Protein AF-A0A229RM14-F1 (afdb_monomer_lite)

Organism: NCBI:txid1125972

pLDDT: mean 82.59, std 17.85, range [34.34, 98.44]

Sequence (146 aa):
MDEHDSGDRAHLDALPPYNLPVTVDSNIPRTWNHADPAAWSIARGILRELCRELHASPISVLYQELTGQRNRDFIGLRITARARPPYGNDTIVIYRSESPHTGTSGGRWSLAVNGLIPISRMDLTRPPPRTIARLAREALKVGLDT

Radius of gyration: 15.55 Å; chains: 1; bounding box: 42×37×42 Å

Secondary structure (DSSP, 8-state):
---SSHHHHHHHHTSPP-PPPTTSEESS-SS--TTS-HHHHHHHHHHHHHHHHTT-EEEEEEEEEEE-TTT--EEEEEEEEEEE-SSSSPEEEEEEEEPPPTT-S--EEEEEETTEEEEEE--S-PPPHHHHHHHHHHHHHHTT--

Foldseek 3Di:
DDDPPPPQQVVLLPQPFAFAPPQEAEPDHRGDDSPDDSVVSQQRLLQVLLCVLQVWAWHYKYKDFDADPPPRHGFWIKIWTWTGHPDDDIKIKIKTWTADDVPRDFIKIWIDIPNRTPDIDRHNDDDGSNVNSVVNVVVVVVVVVD

Structure (mmCIF, N/CA/C/O backbone):
data_AF-A0A229RM14-F1
#
_entry.id   AF-A0A229RM14-F1
#
loop_
_atom_site.group_PDB
_atom_site.id
_atom_site.type_symbol
_atom_site.label_atom_id
_atom_site.label_alt_id
_atom_site.label_comp_id
_atom_site.label_asym_id
_atom_site.label_entity_id
_atom_site.label_seq_id
_atom_site.pdbx_PDB_ins_code
_atom_site.Cartn_x
_atom_site.Cartn_y
_atom_site.Cartn_z
_atom_site.occupancy
_atom_site.B_iso_or_equiv
_atom_site.auth_seq_id
_atom_site.auth_comp_id
_atom_site.auth_asym_id
_atom_site.auth_atom_id
_atom_site.pdbx_PDB_model_num
ATOM 1 N N . MET A 1 1 ? 28.669 -4.272 -19.023 1.00 34.34 1 MET A N 1
ATOM 2 C CA . MET A 1 1 ? 28.842 -5.321 -17.991 1.00 34.34 1 MET A CA 1
ATOM 3 C C . MET A 1 1 ? 28.213 -4.724 -16.759 1.00 34.34 1 MET A C 1
ATOM 5 O O . MET A 1 1 ? 28.835 -3.934 -16.063 1.00 34.34 1 MET A O 1
ATOM 9 N N . ASP A 1 2 ? 26.907 -4.935 -16.675 1.00 37.72 2 ASP A N 1
ATOM 10 C CA . ASP A 1 2 ? 25.963 -4.113 -15.932 1.00 37.72 2 ASP A CA 1
ATOM 11 C C . ASP A 1 2 ? 25.532 -4.892 -14.694 1.00 37.72 2 ASP A C 1
ATOM 13 O O . ASP A 1 2 ? 24.693 -5.784 -14.766 1.00 37.72 2 ASP A O 1
ATOM 17 N N . GLU A 1 3 ? 26.166 -4.589 -13.565 1.00 38.00 3 GLU A N 1
ATOM 18 C CA . GLU A 1 3 ? 25.993 -5.300 -12.290 1.00 38.00 3 GLU A CA 1
ATOM 19 C C . GLU A 1 3 ? 25.270 -4.454 -11.226 1.00 38.00 3 GLU A C 1
ATOM 21 O O . GLU A 1 3 ? 25.470 -4.635 -10.030 1.00 38.00 3 GLU A O 1
ATOM 26 N N . HIS A 1 4 ? 24.400 -3.524 -11.639 1.00 37.69 4 HIS A N 1
ATOM 27 C CA . HIS A 1 4 ? 23.712 -2.618 -10.705 1.00 37.69 4 HIS A CA 1
ATOM 28 C C . HIS A 1 4 ? 22.180 -2.781 -10.604 1.00 37.69 4 HIS A C 1
ATOM 30 O O . HIS A 1 4 ? 21.574 -2.098 -9.784 1.00 37.69 4 HIS A O 1
ATOM 36 N N . ASP A 1 5 ? 21.550 -3.702 -11.350 1.00 42.78 5 ASP A N 1
ATOM 37 C CA . ASP A 1 5 ? 20.076 -3.898 -11.357 1.00 42.78 5 ASP A CA 1
ATOM 38 C C . ASP A 1 5 ? 19.587 -5.101 -10.508 1.00 42.78 5 ASP A C 1
ATOM 40 O O . ASP A 1 5 ? 18.397 -5.269 -10.242 1.00 42.78 5 ASP A O 1
ATOM 44 N N . SER A 1 6 ? 20.499 -5.957 -10.036 1.00 37.72 6 SER A N 1
ATOM 45 C CA . SER A 1 6 ? 20.138 -7.233 -9.389 1.00 37.72 6 SER A CA 1
ATOM 46 C C . SER A 1 6 ? 19.750 -7.099 -7.910 1.00 37.72 6 SER A C 1
ATOM 48 O O . SER A 1 6 ? 18.938 -7.878 -7.410 1.00 37.72 6 SER A O 1
ATOM 50 N N . GLY A 1 7 ? 20.304 -6.112 -7.199 1.00 37.41 7 GLY A N 1
ATOM 51 C CA . GLY A 1 7 ? 20.075 -5.930 -5.757 1.00 37.41 7 GLY A CA 1
ATOM 52 C C . GLY A 1 7 ? 18.678 -5.402 -5.424 1.00 37.41 7 GLY A C 1
ATOM 53 O O . GLY A 1 7 ? 18.060 -5.842 -4.453 1.00 37.41 7 GLY A O 1
ATOM 54 N N . ASP A 1 8 ? 18.153 -4.515 -6.272 1.00 43.31 8 ASP A N 1
ATOM 55 C CA . ASP A 1 8 ? 16.834 -3.910 -6.087 1.00 43.31 8 ASP A CA 1
ATOM 56 C C . ASP A 1 8 ? 15.717 -4.916 -6.382 1.00 43.31 8 ASP A C 1
ATOM 58 O O . ASP A 1 8 ? 14.710 -4.916 -5.689 1.00 43.31 8 ASP A O 1
ATOM 62 N N . ARG A 1 9 ? 15.906 -5.835 -7.340 1.00 37.12 9 ARG A N 1
ATOM 63 C CA . ARG A 1 9 ? 14.951 -6.923 -7.633 1.00 37.12 9 ARG A CA 1
ATOM 64 C C . ARG A 1 9 ? 14.966 -8.002 -6.548 1.00 37.12 9 ARG A C 1
ATOM 66 O O . ARG A 1 9 ? 13.900 -8.394 -6.083 1.00 37.12 9 ARG A O 1
ATOM 73 N N . ALA A 1 10 ? 16.149 -8.389 -6.065 1.00 43.25 10 ALA A N 1
ATOM 74 C CA . ALA A 1 10 ? 16.296 -9.393 -5.009 1.00 43.25 10 ALA A CA 1
ATOM 75 C C . ALA A 1 10 ? 15.649 -8.973 -3.673 1.00 43.25 10 ALA A C 1
ATOM 77 O O . ALA A 1 10 ? 15.123 -9.817 -2.947 1.00 43.25 10 ALA A O 1
ATOM 78 N N . HIS A 1 11 ? 15.621 -7.674 -3.347 1.00 46.31 11 HIS A N 1
ATOM 79 C CA . HIS A 1 11 ? 14.916 -7.193 -2.153 1.00 46.31 11 HIS A CA 1
ATOM 80 C C . HIS A 1 11 ? 13.382 -7.306 -2.301 1.00 46.31 11 HIS A C 1
ATOM 82 O O . HIS A 1 11 ? 12.672 -7.492 -1.306 1.00 46.31 11 HIS A O 1
ATOM 88 N N . LEU A 1 12 ? 12.846 -7.227 -3.523 1.00 47.00 12 LEU A N 1
ATOM 89 C CA . LEU A 1 12 ? 11.403 -7.329 -3.766 1.00 47.00 12 LEU A CA 1
ATOM 90 C C . LEU A 1 12 ? 10.884 -8.775 -3.706 1.00 47.00 12 LEU A C 1
ATOM 92 O O . LEU A 1 12 ? 9.712 -8.976 -3.381 1.00 47.00 12 LEU A O 1
ATOM 96 N N . ASP A 1 13 ? 11.759 -9.756 -3.937 1.00 49.06 13 ASP A N 1
ATOM 97 C CA . ASP A 1 13 ? 11.453 -11.192 -3.863 1.00 49.06 13 ASP A CA 1
ATOM 98 C C . ASP A 1 13 ? 11.361 -11.721 -2.417 1.00 49.06 13 ASP A C 1
ATOM 100 O O . ASP A 1 13 ? 10.793 -12.782 -2.168 1.00 49.06 13 ASP A O 1
ATOM 104 N N . ALA A 1 14 ? 11.873 -10.974 -1.432 1.00 55.56 14 ALA A N 1
ATOM 105 C CA . ALA A 1 14 ? 12.001 -11.427 -0.042 1.00 55.56 14 ALA A CA 1
ATOM 106 C C . ALA A 1 14 ? 10.782 -11.131 0.860 1.00 55.56 14 ALA A C 1
ATOM 108 O O . ALA A 1 14 ? 10.865 -11.266 2.086 1.00 55.56 14 ALA A O 1
ATOM 109 N N . LEU A 1 15 ? 9.648 -10.690 0.304 1.00 62.19 15 LEU A N 1
ATOM 110 C CA . LEU A 1 15 ? 8.443 -10.448 1.102 1.00 62.19 15 LEU A CA 1
ATOM 111 C C . LEU A 1 15 ? 7.677 -11.758 1.329 1.00 62.19 15 LEU A C 1
ATOM 113 O O . LEU A 1 15 ? 7.422 -12.485 0.370 1.00 62.19 15 LEU A O 1
ATOM 117 N N . PRO A 1 16 ? 7.272 -12.072 2.577 1.00 64.69 16 PRO A N 1
ATOM 118 C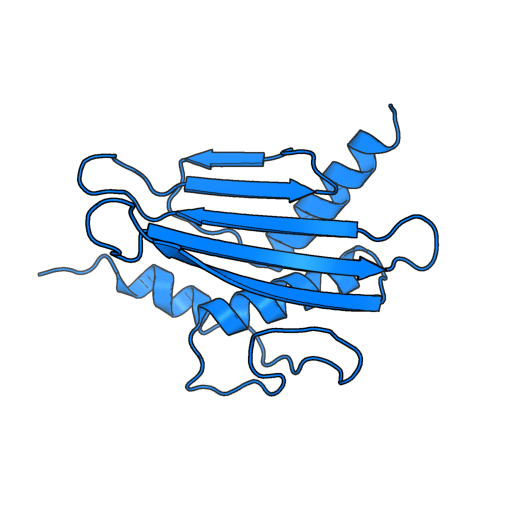 CA . PRO A 1 16 ? 6.529 -13.292 2.847 1.00 64.69 16 PRO A CA 1
ATOM 119 C C . PRO A 1 16 ? 5.209 -13.295 2.063 1.00 64.69 16 PRO A C 1
ATOM 121 O O . PRO A 1 16 ? 4.596 -12.232 1.895 1.00 64.69 16 PRO A O 1
ATOM 124 N N . PRO A 1 17 ? 4.735 -14.474 1.626 1.00 80.06 17 PRO A N 1
ATOM 125 C CA . PRO A 1 17 ? 3.490 -14.583 0.885 1.00 80.06 17 PRO A CA 1
ATOM 126 C C . PRO A 1 17 ? 2.337 -14.006 1.711 1.00 80.06 17 PRO A C 1
ATOM 128 O O . PRO A 1 17 ? 2.142 -14.350 2.880 1.00 80.06 17 PRO A O 1
ATOM 131 N N . TYR A 1 18 ? 1.566 -13.110 1.099 1.00 84.44 18 TYR A N 1
ATOM 132 C CA . TYR A 1 18 ? 0.385 -12.511 1.711 1.00 84.44 18 TYR A CA 1
ATOM 133 C C . TYR A 1 18 ? -0.756 -12.502 0.705 1.00 84.44 18 TYR A C 1
ATOM 135 O O . TYR A 1 18 ? -0.676 -11.816 -0.310 1.00 84.44 18 TYR A O 1
ATOM 143 N N . ASN A 1 19 ? -1.819 -13.251 0.997 1.00 92.50 19 ASN A N 1
ATOM 144 C CA . ASN A 1 19 ? -3.047 -13.231 0.210 1.00 92.50 19 ASN A CA 1
ATOM 145 C C . ASN A 1 19 ? -3.957 -12.106 0.704 1.00 92.50 19 ASN A C 1
ATOM 147 O O . ASN A 1 19 ? -4.149 -11.935 1.908 1.00 92.50 19 ASN A O 1
ATOM 151 N N . LEU A 1 20 ? -4.548 -11.361 -0.226 1.00 94.62 20 LEU A N 1
ATOM 152 C CA . LEU A 1 20 ? -5.519 -10.327 0.113 1.00 94.62 20 LEU A CA 1
ATOM 153 C C . LEU A 1 20 ? -6.839 -10.969 0.572 1.00 94.62 20 LEU A C 1
ATOM 155 O O . LEU A 1 20 ? -7.380 -11.807 -0.158 1.00 94.62 20 LEU A O 1
ATOM 159 N N . PRO A 1 21 ? -7.403 -10.564 1.728 1.00 94.50 21 PRO A N 1
ATOM 160 C CA . PRO A 1 21 ? -8.744 -10.981 2.122 1.00 94.50 21 PRO A CA 1
ATOM 161 C C . PRO A 1 21 ? -9.784 -10.648 1.045 1.00 94.50 21 PRO A C 1
ATOM 163 O O . PRO A 1 21 ? -9.654 -9.659 0.324 1.00 94.50 21 PRO A O 1
ATOM 166 N N . VAL A 1 22 ? -10.849 -11.451 0.953 1.00 94.50 22 VAL A N 1
ATOM 167 C CA . VAL A 1 22 ? -11.916 -11.270 -0.055 1.00 94.50 22 VAL A CA 1
ATOM 168 C C . VAL A 1 22 ? -12.605 -9.905 0.044 1.00 94.50 22 VAL A C 1
ATOM 170 O O . VAL A 1 22 ? -13.048 -9.356 -0.958 1.00 94.50 22 VAL A O 1
ATOM 173 N N . THR A 1 23 ? -12.636 -9.333 1.245 1.00 94.81 23 THR A N 1
ATOM 174 C CA . THR A 1 23 ? -13.238 -8.031 1.545 1.00 94.81 23 THR A CA 1
ATOM 175 C C . THR A 1 23 ? -12.392 -6.842 1.091 1.00 94.81 23 THR A C 1
ATOM 177 O O . THR A 1 23 ? -12.886 -5.720 1.102 1.00 94.81 23 THR A O 1
ATOM 180 N N . VAL A 1 24 ? -11.131 -7.063 0.706 1.00 97.50 24 VAL A N 1
ATOM 181 C CA . VAL A 1 24 ? -10.226 -5.995 0.266 1.00 97.50 24 VAL A CA 1
ATOM 182 C C . VAL A 1 24 ? -10.500 -5.652 -1.191 1.00 97.50 24 VAL A C 1
ATOM 184 O O . VAL A 1 24 ? -10.480 -6.536 -2.049 1.00 97.50 24 VAL A O 1
ATOM 187 N N . ASP A 1 25 ? -10.713 -4.376 -1.487 1.00 98.12 25 ASP A N 1
ATOM 188 C CA . ASP A 1 25 ? -10.780 -3.896 -2.865 1.00 98.12 25 ASP A CA 1
ATOM 189 C C . ASP A 1 25 ? -9.369 -3.790 -3.465 1.00 98.12 25 ASP A C 1
ATOM 191 O O . ASP A 1 25 ? -8.438 -3.290 -2.823 1.00 98.12 25 ASP A O 1
ATOM 195 N N . SER A 1 26 ? -9.171 -4.317 -4.672 1.00 97.69 26 SER A N 1
ATOM 196 C CA . SER A 1 26 ? -7.847 -4.366 -5.283 1.00 97.69 26 SER A CA 1
ATOM 197 C C . SER A 1 26 ? -7.880 -4.541 -6.793 1.00 97.69 26 SER A C 1
ATOM 199 O O . SER A 1 26 ? -8.727 -5.248 -7.331 1.00 97.69 26 SER A O 1
ATOM 201 N N . ASN A 1 27 ? -6.893 -3.945 -7.461 1.00 97.31 27 ASN A N 1
ATOM 202 C CA . ASN A 1 27 ? -6.635 -4.121 -8.888 1.00 97.31 27 ASN A CA 1
ATOM 203 C C . ASN A 1 27 ? -5.434 -5.040 -9.186 1.00 97.31 27 ASN A C 1
ATOM 205 O O . ASN A 1 27 ? -5.008 -5.126 -10.335 1.00 97.31 27 ASN A O 1
ATOM 209 N N . ILE A 1 28 ? -4.886 -5.711 -8.168 1.00 94.94 28 ILE A N 1
ATOM 210 C CA . ILE A 1 28 ? -3.889 -6.779 -8.318 1.00 94.94 28 ILE A CA 1
ATOM 211 C C . ILE A 1 28 ? -4.513 -8.125 -7.923 1.00 94.94 28 ILE A C 1
ATOM 213 O O . ILE A 1 28 ? -5.495 -8.147 -7.172 1.00 94.94 28 ILE A O 1
ATOM 217 N N . PRO A 1 29 ? -3.969 -9.267 -8.382 1.00 94.44 29 PRO A N 1
ATOM 218 C CA . PRO A 1 29 ? -4.470 -10.574 -7.977 1.00 94.44 29 PRO A CA 1
ATOM 219 C C . PRO A 1 29 ? -4.484 -10.742 -6.455 1.00 94.44 29 PRO A C 1
ATOM 221 O O . PRO A 1 29 ? -3.562 -10.329 -5.746 1.00 94.44 29 PRO A O 1
ATOM 224 N N . ARG A 1 30 ? -5.536 -11.376 -5.933 1.00 92.06 30 ARG A N 1
ATOM 225 C CA . ARG A 1 30 ? -5.692 -11.587 -4.485 1.00 92.06 30 ARG A CA 1
ATOM 226 C C . ARG A 1 30 ? -4.690 -12.593 -3.946 1.00 92.06 30 ARG A C 1
ATOM 228 O O . ARG A 1 30 ? -4.081 -12.357 -2.904 1.00 92.06 30 ARG A O 1
ATOM 235 N N . THR A 1 31 ? -4.547 -13.699 -4.662 1.00 91.56 31 THR A N 1
ATOM 236 C CA . THR A 1 31 ? -3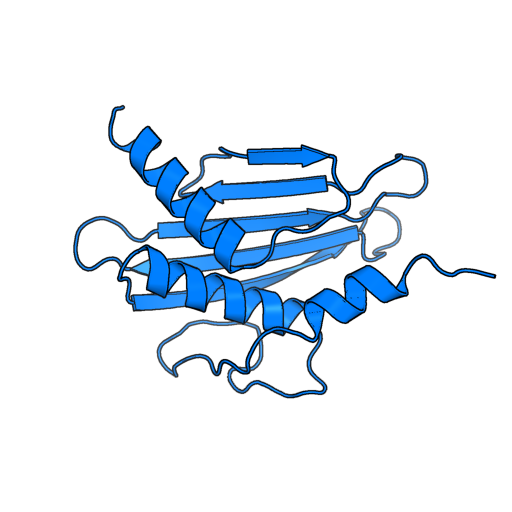.627 -14.775 -4.318 1.00 91.56 31 THR A CA 1
ATOM 237 C C . THR A 1 31 ? -2.221 -14.375 -4.724 1.00 91.56 31 THR A C 1
ATOM 239 O O . THR A 1 31 ? -2.003 -13.922 -5.846 1.00 91.56 31 THR A O 1
ATOM 242 N N . TRP A 1 32 ? -1.285 -14.527 -3.800 1.00 90.38 32 TRP A N 1
ATOM 243 C CA . TRP A 1 32 ? 0.131 -14.378 -4.070 1.00 90.38 32 TRP A CA 1
ATOM 244 C C . TRP A 1 32 ? 0.626 -15.530 -4.947 1.00 90.38 32 TRP A C 1
ATOM 246 O O . TRP A 1 32 ? 0.269 -16.689 -4.722 1.00 90.38 32 TRP A O 1
ATOM 256 N N . ASN A 1 33 ? 1.476 -15.207 -5.917 1.00 85.88 33 ASN A N 1
ATOM 257 C CA . ASN A 1 33 ? 2.179 -16.175 -6.746 1.00 85.88 33 ASN A CA 1
ATOM 258 C C . ASN A 1 33 ? 3.663 -15.794 -6.839 1.00 85.88 33 ASN A C 1
ATOM 260 O O . ASN A 1 33 ? 3.998 -14.619 -6.948 1.00 85.88 33 ASN A O 1
ATOM 264 N N . HIS A 1 34 ? 4.553 -16.785 -6.844 1.00 82.31 34 HIS A N 1
ATOM 265 C CA . HIS A 1 34 ? 5.993 -16.575 -7.011 1.00 82.31 34 HIS A CA 1
ATOM 266 C C . HIS A 1 34 ? 6.361 -15.994 -8.393 1.00 82.31 34 HIS A C 1
ATOM 268 O O . HIS A 1 34 ? 7.441 -15.437 -8.564 1.00 82.31 34 HIS A O 1
ATOM 274 N N . ALA A 1 35 ? 5.470 -16.122 -9.380 1.00 85.38 35 ALA A N 1
ATOM 275 C CA . ALA A 1 35 ? 5.600 -15.505 -10.697 1.00 85.38 35 ALA A CA 1
ATOM 276 C C . ALA A 1 35 ? 5.017 -14.078 -10.770 1.00 85.38 35 ALA A C 1
ATOM 278 O O . ALA A 1 35 ? 5.083 -13.455 -11.831 1.00 85.38 35 ALA A O 1
ATOM 279 N N . ASP A 1 36 ? 4.419 -13.561 -9.687 1.00 84.31 36 ASP A N 1
ATOM 280 C CA . ASP A 1 36 ? 3.865 -12.206 -9.676 1.00 84.31 36 ASP A CA 1
ATO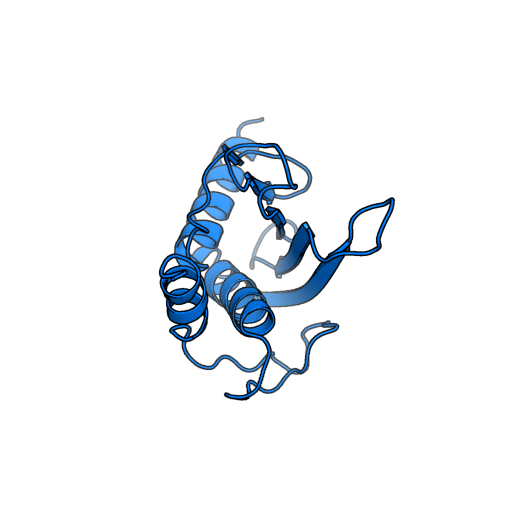M 281 C C . ASP A 1 36 ? 4.977 -11.157 -9.838 1.00 84.31 36 ASP A C 1
ATOM 283 O O . ASP A 1 36 ? 6.060 -11.299 -9.263 1.00 84.31 36 ASP A O 1
ATOM 287 N N . PRO A 1 37 ? 4.696 -10.030 -10.518 1.00 85.62 37 PRO A N 1
ATOM 288 C CA . PRO A 1 37 ? 5.525 -8.842 -10.433 1.00 85.62 37 PRO A CA 1
ATOM 289 C C . PRO A 1 37 ? 5.826 -8.487 -8.977 1.00 85.62 37 PRO A C 1
ATOM 291 O O . PRO A 1 37 ? 4.921 -8.315 -8.155 1.00 85.62 37 PRO A O 1
ATOM 294 N N . ALA A 1 38 ? 7.103 -8.292 -8.663 1.00 83.69 38 ALA A N 1
ATOM 295 C CA . ALA A 1 38 ? 7.539 -8.051 -7.294 1.00 83.69 38 ALA A CA 1
ATOM 296 C C . ALA A 1 38 ? 6.896 -6.785 -6.676 1.00 83.69 38 ALA A C 1
ATOM 298 O O . ALA A 1 38 ? 6.640 -6.715 -5.474 1.00 83.69 38 ALA A O 1
ATOM 299 N N . ALA A 1 39 ? 6.502 -5.814 -7.510 1.00 86.56 39 ALA A N 1
ATOM 300 C CA . ALA A 1 39 ? 5.731 -4.642 -7.097 1.00 86.56 39 ALA A CA 1
ATOM 301 C C . ALA A 1 39 ? 4.357 -4.979 -6.478 1.00 86.56 39 ALA A C 1
ATOM 303 O O . ALA A 1 39 ? 3.896 -4.270 -5.580 1.00 86.56 39 ALA A O 1
ATOM 304 N N . TRP A 1 40 ? 3.710 -6.068 -6.903 1.00 92.50 40 TRP A N 1
ATOM 305 C CA . TRP A 1 40 ? 2.464 -6.534 -6.290 1.00 92.50 40 TRP A CA 1
ATOM 306 C C . TRP A 1 40 ? 2.720 -7.094 -4.892 1.00 92.50 40 TRP A C 1
ATOM 308 O O . TRP A 1 40 ? 1.962 -6.795 -3.970 1.00 92.50 40 TRP A O 1
ATOM 318 N N . SER A 1 41 ? 3.823 -7.819 -4.689 1.00 90.06 41 SER A N 1
ATOM 319 C CA . SER A 1 41 ? 4.259 -8.259 -3.355 1.00 90.06 41 SER A CA 1
ATOM 320 C C . SER A 1 41 ? 4.528 -7.073 -2.425 1.00 90.06 41 SER A C 1
ATOM 322 O O . SER A 1 41 ? 4.089 -7.098 -1.274 1.00 90.06 41 SER A O 1
ATOM 324 N N . ILE A 1 42 ? 5.135 -5.986 -2.923 1.00 88.94 42 ILE A N 1
ATOM 325 C CA . ILE A 1 42 ? 5.286 -4.737 -2.153 1.00 88.94 42 ILE A CA 1
ATOM 326 C C . ILE A 1 42 ? 3.923 -4.182 -1.752 1.00 88.94 42 ILE A C 1
ATOM 328 O O . ILE A 1 42 ? 3.722 -3.852 -0.587 1.00 88.94 42 ILE A O 1
ATOM 332 N N . ALA A 1 43 ? 2.985 -4.070 -2.695 1.00 94.81 43 ALA A N 1
ATOM 333 C CA . ALA A 1 43 ? 1.671 -3.493 -2.433 1.00 94.81 43 ALA A CA 1
ATOM 334 C C . ALA A 1 43 ? 0.920 -4.272 -1.343 1.00 94.81 43 ALA A C 1
ATOM 336 O O . ALA A 1 43 ? 0.438 -3.691 -0.366 1.00 94.81 43 ALA A O 1
ATOM 337 N N . ARG A 1 44 ? 0.916 -5.603 -1.464 1.00 95.12 44 ARG A N 1
ATOM 338 C CA . ARG A 1 44 ? 0.394 -6.539 -0.462 1.00 95.12 44 ARG A CA 1
ATOM 339 C C . ARG A 1 44 ? 1.092 -6.361 0.892 1.00 95.12 44 ARG A C 1
ATOM 341 O O . ARG A 1 44 ? 0.422 -6.241 1.919 1.00 95.12 44 ARG A O 1
ATOM 348 N N . GLY A 1 45 ? 2.420 -6.267 0.887 1.00 93.75 45 GLY A N 1
ATOM 349 C CA . GLY A 1 45 ? 3.235 -6.030 2.075 1.00 93.75 45 GLY A CA 1
ATOM 350 C C . GLY A 1 45 ? 2.920 -4.703 2.767 1.00 93.75 45 GLY A C 1
ATOM 351 O O . GLY A 1 45 ? 2.773 -4.682 3.984 1.00 93.75 45 GLY A O 1
ATOM 352 N N . ILE A 1 46 ? 2.767 -3.603 2.021 1.00 95.12 46 ILE A N 1
ATOM 353 C CA . ILE A 1 46 ? 2.447 -2.283 2.587 1.00 95.12 46 ILE A CA 1
ATOM 354 C C . ILE A 1 46 ? 1.108 -2.344 3.311 1.00 95.12 46 ILE A C 1
ATOM 356 O O . ILE A 1 46 ? 1.030 -1.919 4.459 1.00 95.12 46 ILE A O 1
ATOM 360 N N . LEU A 1 47 ? 0.071 -2.913 2.687 1.00 97.38 47 LEU A N 1
ATOM 361 C CA . LEU A 1 47 ? -1.238 -3.039 3.326 1.00 97.38 47 LEU A CA 1
ATOM 362 C C . LEU A 1 47 ? -1.171 -3.910 4.589 1.00 97.38 47 LEU A C 1
ATOM 364 O O . LEU A 1 47 ? -1.709 -3.520 5.625 1.00 97.38 47 LEU A O 1
ATOM 368 N N . ARG A 1 48 ? -0.491 -5.062 4.524 1.00 96.38 48 ARG A N 1
ATOM 369 C CA . ARG A 1 48 ? -0.317 -5.970 5.668 1.00 96.38 48 ARG A CA 1
ATOM 370 C C . ARG A 1 48 ? 0.366 -5.275 6.840 1.00 96.38 48 ARG A C 1
ATOM 372 O O . ARG A 1 48 ? -0.132 -5.316 7.963 1.00 96.38 48 ARG A O 1
ATOM 379 N N . GLU A 1 49 ? 1.516 -4.661 6.586 1.00 96.38 49 GLU A N 1
ATOM 380 C CA . GLU A 1 49 ? 2.311 -4.025 7.631 1.00 96.38 49 GLU A CA 1
ATOM 381 C C . GLU A 1 49 ? 1.606 -2.775 8.168 1.00 96.38 49 GLU A C 1
ATOM 383 O O . GLU A 1 49 ? 1.636 -2.547 9.372 1.00 96.38 49 GLU A O 1
ATOM 388 N N . LEU A 1 50 ? 0.889 -2.023 7.324 1.00 95.88 50 LEU A N 1
ATOM 389 C CA . LEU A 1 50 ? 0.047 -0.906 7.759 1.00 95.88 50 LEU A CA 1
ATOM 390 C C . LEU A 1 50 ? -1.044 -1.370 8.729 1.00 95.88 50 LEU A C 1
ATOM 392 O O . LEU A 1 50 ? -1.205 -0.787 9.798 1.00 95.88 50 LEU A O 1
ATOM 396 N N . CYS A 1 51 ? -1.757 -2.445 8.387 1.00 96.44 51 CYS A N 1
ATOM 397 C CA . CYS A 1 51 ? -2.772 -3.028 9.262 1.00 96.44 51 CYS A CA 1
ATOM 398 C C . CYS A 1 51 ? -2.167 -3.490 10.591 1.00 96.44 51 CYS A C 1
ATOM 400 O O . CYS A 1 51 ? -2.747 -3.251 11.648 1.00 96.44 51 CYS A O 1
ATOM 402 N N . ARG A 1 52 ? -0.972 -4.091 10.554 1.00 95.56 52 ARG A N 1
ATOM 403 C CA . ARG A 1 52 ? -0.270 -4.527 11.764 1.00 95.56 52 ARG A CA 1
ATOM 404 C C . ARG A 1 52 ? 0.142 -3.354 12.655 1.00 95.56 52 ARG A C 1
ATOM 406 O O . ARG A 1 52 ? -0.103 -3.404 13.853 1.00 95.56 52 ARG A O 1
ATOM 413 N N . GLU A 1 53 ? 0.766 -2.320 12.093 1.00 94.88 53 GLU A N 1
ATOM 414 C CA . GLU A 1 53 ? 1.278 -1.170 12.857 1.00 94.88 53 GLU A CA 1
ATOM 415 C C . GLU A 1 53 ? 0.162 -0.285 13.432 1.00 94.88 53 GLU A C 1
ATOM 417 O O . GLU A 1 53 ? 0.358 0.352 14.466 1.00 94.88 53 GLU A O 1
ATOM 422 N N . LEU A 1 54 ? -0.998 -0.231 12.770 1.00 93.12 54 LEU A N 1
ATOM 423 C CA . LEU A 1 54 ? -2.140 0.590 13.191 1.00 93.12 54 LEU A CA 1
ATOM 424 C C . LEU A 1 54 ? -3.232 -0.201 13.920 1.00 93.12 54 LEU A C 1
ATOM 426 O O . LEU A 1 54 ? -4.266 0.373 14.254 1.00 93.12 54 LEU A O 1
ATOM 430 N N . HIS A 1 55 ? -3.033 -1.506 14.136 1.00 95.00 55 HIS A N 1
ATOM 431 C CA . HIS A 1 55 ? -4.076 -2.422 14.616 1.00 95.00 55 HIS A CA 1
ATOM 432 C C . HIS A 1 55 ? -5.385 -2.291 13.815 1.00 95.00 55 HIS A C 1
ATOM 434 O O . HIS A 1 55 ? -6.479 -2.300 14.372 1.00 95.00 55 HIS A O 1
ATOM 440 N N . ALA A 1 56 ? -5.262 -2.129 12.498 1.00 96.00 56 ALA A N 1
ATOM 441 C CA . ALA A 1 56 ? -6.345 -1.783 11.590 1.00 96.00 56 ALA A CA 1
ATOM 442 C C . ALA A 1 56 ? -6.797 -2.978 10.738 1.00 96.00 56 ALA A C 1
ATOM 444 O O . ALA A 1 56 ? -6.052 -3.930 10.512 1.00 96.00 56 ALA A O 1
ATOM 445 N N . SER A 1 57 ? -8.022 -2.902 10.221 1.00 97.06 57 SER A N 1
ATOM 446 C CA . SER A 1 57 ? -8.548 -3.836 9.224 1.00 97.06 57 SER A CA 1
ATOM 447 C C . SER A 1 57 ? -8.223 -3.360 7.801 1.00 97.06 57 SER A C 1
ATOM 449 O O . SER A 1 57 ? -8.320 -2.160 7.527 1.00 97.06 57 SER A O 1
ATOM 451 N N . PRO A 1 58 ? -7.863 -4.257 6.868 1.00 97.56 58 PRO A N 1
ATOM 452 C CA . PRO A 1 58 ? -7.548 -3.870 5.496 1.00 97.56 58 PRO A CA 1
ATOM 453 C C . PRO A 1 58 ? -8.817 -3.489 4.719 1.00 97.56 58 PRO A C 1
ATOM 455 O O . PRO A 1 58 ? -9.829 -4.180 4.819 1.00 97.56 58 PRO A O 1
ATOM 458 N N . ILE A 1 59 ? -8.756 -2.417 3.920 1.00 98.12 59 ILE A N 1
ATOM 459 C CA . ILE A 1 59 ? -9.886 -1.937 3.103 1.00 98.12 59 ILE A CA 1
ATOM 460 C C . ILE A 1 59 ? -9.580 -2.049 1.613 1.00 98.12 59 ILE A C 1
ATOM 462 O O . ILE A 1 59 ? -10.351 -2.653 0.872 1.00 98.12 59 ILE A O 1
ATOM 466 N N . SER A 1 60 ? -8.463 -1.480 1.158 1.00 98.44 60 SER A N 1
ATOM 467 C CA . SER A 1 60 ? -8.090 -1.552 -0.254 1.00 98.44 60 SER A CA 1
ATOM 468 C C . SER A 1 60 ? -6.587 -1.461 -0.482 1.00 98.44 60 SER A C 1
ATOM 470 O O . SER A 1 60 ? -5.849 -0.890 0.327 1.00 98.44 60 SER A O 1
ATOM 472 N N . VAL A 1 61 ? -6.134 -2.020 -1.603 1.00 98.19 61 VAL A N 1
ATOM 473 C CA . VAL A 1 61 ? -4.793 -1.788 -2.142 1.00 98.19 61 VAL A CA 1
ATOM 474 C C . VAL A 1 61 ? -4.841 -1.664 -3.657 1.00 98.19 61 VAL A C 1
ATOM 476 O O . VAL A 1 61 ? -5.249 -2.587 -4.360 1.00 98.19 61 VAL A O 1
ATOM 479 N N . LEU A 1 62 ? -4.395 -0.514 -4.149 1.00 98.06 62 LEU A N 1
ATOM 480 C CA . LEU A 1 62 ? -4.327 -0.200 -5.568 1.00 98.06 62 LEU A CA 1
ATOM 481 C C . LEU A 1 62 ? -2.877 -0.002 -5.987 1.00 98.06 62 LEU A C 1
ATOM 483 O O . LEU A 1 62 ? -2.122 0.709 -5.322 1.00 98.06 62 LEU A O 1
ATOM 487 N N . TYR A 1 63 ? -2.514 -0.609 -7.106 1.00 96.06 63 TYR A N 1
ATOM 488 C CA . TYR A 1 63 ? -1.219 -0.480 -7.754 1.00 96.06 63 TYR A CA 1
ATOM 489 C C . TYR A 1 63 ? -1.366 0.260 -9.082 1.00 96.06 63 TYR A C 1
ATOM 491 O O . TYR A 1 63 ? -2.299 0.016 -9.842 1.00 96.06 63 TYR A O 1
ATOM 499 N N . GLN A 1 64 ? -0.437 1.157 -9.376 1.00 95.12 64 GLN A N 1
ATOM 500 C CA . GLN A 1 64 ? -0.385 1.877 -10.636 1.00 95.12 64 GLN A CA 1
ATOM 501 C C . GLN A 1 64 ? 1.068 2.009 -11.086 1.00 95.12 64 GLN A C 1
ATOM 503 O O . GLN A 1 64 ? 1.915 2.481 -10.327 1.00 95.12 64 GLN A O 1
ATOM 508 N N . GLU A 1 65 ? 1.339 1.655 -12.338 1.00 91.19 65 GLU A N 1
ATOM 509 C CA . GLU A 1 65 ? 2.584 2.018 -13.010 1.00 91.19 65 GLU A CA 1
ATOM 510 C C . GLU A 1 65 ? 2.554 3.492 -13.411 1.00 91.19 65 GLU A C 1
ATOM 512 O O . GLU A 1 65 ? 1.545 4.018 -13.889 1.00 91.19 65 GLU A O 1
ATOM 517 N N . LEU A 1 66 ? 3.671 4.174 -13.196 1.00 87.62 66 LEU A N 1
ATOM 518 C CA . LEU A 1 66 ? 3.886 5.532 -13.663 1.00 87.62 66 LEU A CA 1
ATOM 519 C C . LEU A 1 66 ? 4.647 5.448 -14.978 1.00 87.62 66 LEU A C 1
ATOM 521 O O . LEU A 1 66 ? 5.711 4.832 -15.037 1.00 87.62 66 LEU A O 1
ATOM 525 N N . THR A 1 67 ? 4.122 6.092 -16.015 1.00 85.12 67 THR A N 1
ATOM 526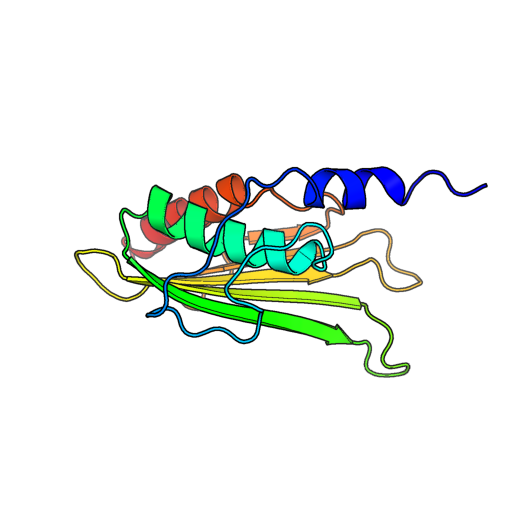 C CA . THR A 1 67 ? 4.731 6.112 -17.349 1.00 85.12 67 THR A CA 1
ATOM 527 C C . THR A 1 67 ? 5.158 7.522 -17.742 1.00 85.12 67 THR A C 1
ATOM 529 O O . THR A 1 67 ? 4.455 8.494 -17.451 1.00 85.12 67 THR A O 1
ATOM 532 N N . GLY A 1 68 ? 6.289 7.647 -18.436 1.00 78.81 68 GLY A N 1
ATOM 533 C CA . GLY A 1 68 ? 6.782 8.921 -18.957 1.00 78.81 68 GLY A CA 1
ATOM 534 C C . GLY A 1 68 ? 5.855 9.505 -20.029 1.00 78.81 68 GLY A C 1
ATOM 535 O O . GLY A 1 68 ? 5.341 8.780 -20.878 1.00 78.81 68 GLY A O 1
ATOM 536 N N . GLN A 1 69 ? 5.665 10.830 -20.027 1.00 72.81 69 GLN A N 1
ATOM 537 C CA . GLN A 1 69 ? 4.733 11.503 -20.948 1.00 72.81 69 GLN A CA 1
ATOM 538 C C . GLN A 1 69 ? 5.095 11.350 -22.432 1.00 72.81 69 GLN A C 1
ATOM 540 O O . GLN A 1 69 ? 4.199 11.340 -23.270 1.00 72.81 69 GLN A O 1
ATOM 545 N N . ARG A 1 70 ? 6.390 11.262 -22.766 1.00 73.06 70 ARG A N 1
ATOM 546 C CA . ARG A 1 70 ? 6.851 11.251 -24.165 1.00 73.06 70 ARG A CA 1
ATOM 547 C C . ARG A 1 70 ? 6.879 9.856 -24.786 1.00 73.06 70 ARG A C 1
ATOM 549 O O . ARG A 1 70 ? 6.403 9.698 -25.901 1.00 73.06 70 ARG A O 1
ATOM 556 N N . ASN A 1 71 ? 7.375 8.860 -24.054 1.00 72.06 71 ASN A N 1
ATOM 557 C CA . ASN A 1 71 ? 7.645 7.529 -24.611 1.00 72.06 71 ASN A CA 1
ATOM 558 C C . ASN A 1 71 ? 6.801 6.405 -23.998 1.00 72.06 71 ASN A C 1
ATOM 560 O O . ASN A 1 71 ? 6.910 5.266 -24.429 1.00 72.06 71 ASN A O 1
ATOM 564 N N . ARG A 1 72 ? 5.954 6.699 -22.998 1.00 77.88 72 ARG A N 1
ATOM 565 C CA . ARG A 1 72 ? 5.235 5.693 -22.189 1.00 77.88 72 ARG A CA 1
ATOM 566 C C . ARG A 1 72 ? 6.138 4.683 -21.468 1.00 77.88 72 ARG A C 1
ATOM 568 O O . ARG A 1 72 ? 5.631 3.708 -20.924 1.00 77.88 72 ARG A O 1
ATOM 575 N N . ASP A 1 73 ? 7.439 4.947 -21.401 1.00 81.38 73 ASP A N 1
ATOM 576 C CA . ASP A 1 73 ? 8.387 4.127 -20.652 1.00 81.38 73 ASP A CA 1
ATOM 577 C C . ASP A 1 73 ? 8.008 4.091 -19.169 1.00 81.38 73 ASP A C 1
ATOM 579 O O . ASP A 1 73 ? 7.521 5.087 -18.621 1.00 81.38 73 ASP A O 1
ATOM 583 N N . PHE A 1 74 ? 8.246 2.956 -18.512 1.00 82.19 74 PHE A N 1
ATOM 584 C CA . PHE A 1 74 ? 8.078 2.823 -17.068 1.00 82.19 74 PHE A CA 1
ATOM 585 C C . PHE A 1 74 ? 9.031 3.782 -16.345 1.00 82.19 74 PHE A C 1
ATOM 587 O O . PHE A 1 74 ? 10.249 3.689 -16.482 1.00 82.19 74 PHE A O 1
ATOM 594 N N . ILE A 1 75 ? 8.476 4.697 -15.551 1.00 84.12 75 ILE A N 1
ATOM 595 C CA . ILE A 1 75 ? 9.248 5.652 -14.743 1.00 84.12 75 ILE A CA 1
ATOM 596 C C . ILE A 1 75 ? 9.091 5.409 -13.249 1.00 84.12 75 ILE A C 1
ATOM 598 O O . ILE A 1 75 ? 9.743 6.081 -12.458 1.00 84.12 75 ILE A O 1
ATOM 602 N N . GLY A 1 76 ? 8.222 4.488 -12.831 1.00 88.25 76 GLY A N 1
ATOM 603 C CA . GLY A 1 76 ? 7.984 4.247 -11.419 1.00 88.25 76 GLY A CA 1
ATOM 604 C C . GLY A 1 76 ? 6.658 3.581 -11.114 1.00 88.25 76 GLY A C 1
ATOM 605 O O . GLY A 1 76 ? 5.953 3.085 -11.986 1.00 88.25 76 GLY A O 1
ATOM 606 N N . LEU A 1 77 ? 6.297 3.613 -9.840 1.00 90.81 77 LEU A N 1
ATOM 607 C CA . LEU A 1 77 ? 5.073 3.033 -9.327 1.00 90.81 77 LEU A CA 1
ATOM 608 C C . LEU A 1 77 ? 4.415 3.933 -8.285 1.00 90.81 77 LEU A C 1
ATOM 610 O O . LEU A 1 77 ? 5.051 4.746 -7.607 1.00 90.81 77 LEU A O 1
ATOM 614 N N . ARG A 1 78 ? 3.114 3.734 -8.135 1.00 94.81 78 ARG A N 1
ATOM 615 C CA . ARG A 1 78 ? 2.290 4.287 -7.074 1.00 94.81 78 ARG A CA 1
ATOM 616 C C . ARG A 1 78 ? 1.469 3.159 -6.469 1.00 94.81 78 ARG A C 1
ATOM 618 O O . ARG A 1 78 ? 0.766 2.441 -7.171 1.00 94.81 78 ARG A O 1
ATOM 625 N N . ILE A 1 79 ? 1.527 3.043 -5.152 1.00 96.88 79 ILE A N 1
ATOM 626 C CA . ILE A 1 79 ? 0.712 2.127 -4.361 1.00 96.88 79 ILE A CA 1
ATOM 627 C C . ILE A 1 79 ? -0.158 2.967 -3.437 1.00 96.88 79 ILE A C 1
ATOM 629 O O . ILE A 1 79 ? 0.339 3.855 -2.753 1.00 96.88 79 ILE A O 1
ATOM 633 N N . THR A 1 80 ? -1.459 2.702 -3.421 1.00 98.31 80 THR A N 1
ATOM 634 C CA . THR A 1 80 ? -2.416 3.322 -2.497 1.00 98.31 80 THR A CA 1
ATOM 635 C C . THR A 1 80 ? -3.006 2.235 -1.614 1.00 98.31 80 THR A C 1
ATOM 637 O O . THR A 1 80 ? -3.720 1.372 -2.114 1.00 98.31 80 THR A O 1
ATOM 640 N N . ALA A 1 81 ? -2.695 2.261 -0.321 1.00 98.12 81 ALA A N 1
ATOM 641 C CA . ALA A 1 81 ? -3.205 1.325 0.673 1.00 98.12 81 ALA A CA 1
ATOM 642 C C . ALA A 1 81 ? -4.149 2.049 1.635 1.00 98.12 81 ALA A C 1
ATOM 644 O O . ALA A 1 81 ? -3.822 3.124 2.140 1.00 98.12 81 ALA A O 1
ATOM 645 N N . ARG A 1 82 ? -5.311 1.454 1.903 1.00 98.31 82 ARG A N 1
ATOM 646 C CA . ARG A 1 82 ? -6.296 1.971 2.856 1.00 98.31 82 ARG A CA 1
ATOM 647 C C . ARG A 1 82 ? -6.549 0.950 3.954 1.00 98.31 82 ARG A C 1
ATOM 649 O O . ARG A 1 82 ? -6.829 -0.216 3.667 1.00 98.31 82 ARG A O 1
ATOM 656 N N . ALA A 1 83 ? -6.495 1.407 5.198 1.00 97.69 83 ALA A N 1
ATOM 657 C CA . ALA A 1 83 ? -6.764 0.600 6.380 1.00 97.69 83 ALA A CA 1
ATOM 658 C C . ALA A 1 83 ? -7.708 1.339 7.335 1.00 97.69 83 ALA A C 1
ATOM 660 O O . ALA A 1 83 ? -7.662 2.565 7.444 1.00 97.69 83 ALA A O 1
ATOM 661 N N . ARG A 1 84 ? -8.563 0.585 8.025 1.00 96.69 84 ARG A N 1
ATOM 662 C CA . ARG A 1 84 ? -9.536 1.094 8.992 1.00 96.69 84 ARG A CA 1
ATOM 663 C C . ARG A 1 84 ? -9.099 0.755 10.417 1.00 96.69 84 ARG A C 1
ATOM 665 O O . ARG A 1 84 ? -9.183 -0.420 10.786 1.00 96.69 84 ARG A O 1
ATOM 672 N N . PRO A 1 85 ? -8.616 1.725 11.209 1.00 93.19 85 PRO A N 1
ATOM 673 C CA . PRO A 1 85 ? -8.375 1.503 12.630 1.00 93.19 85 PRO A CA 1
ATOM 674 C C . PRO A 1 85 ? -9.700 1.231 13.372 1.00 93.19 85 PRO A C 1
ATOM 676 O O . PRO A 1 85 ? -10.770 1.562 12.858 1.00 93.19 85 PRO A O 1
ATOM 679 N N . PRO A 1 86 ? -9.661 0.636 14.578 1.00 89.50 86 PRO A N 1
ATOM 680 C CA . PRO A 1 86 ? -10.862 0.388 15.382 1.00 89.50 86 PRO A CA 1
ATOM 681 C C . PRO A 1 86 ? -11.547 1.686 15.828 1.00 89.50 86 PRO A C 1
ATOM 683 O O . PRO A 1 86 ? -12.755 1.700 16.050 1.00 89.50 86 PRO A O 1
ATOM 686 N N . TYR A 1 87 ? -10.780 2.774 15.928 1.00 85.88 87 TYR A N 1
ATOM 687 C CA . TYR A 1 87 ? -11.254 4.105 16.285 1.00 85.88 87 TYR A CA 1
ATOM 688 C C . TYR A 1 87 ? -10.664 5.139 15.327 1.00 85.88 87 TYR A C 1
ATOM 690 O O . TYR A 1 87 ? -9.488 5.055 14.971 1.00 85.88 87 TYR A O 1
ATOM 698 N N . GLY A 1 88 ? -11.465 6.138 14.958 1.00 82.94 88 GLY A N 1
ATOM 699 C CA . GLY A 1 88 ? -11.052 7.231 14.081 1.00 82.94 88 GLY A CA 1
ATOM 700 C C . GLY A 1 88 ? -11.337 6.985 12.600 1.00 82.94 88 GLY A C 1
ATOM 701 O O . GLY A 1 88 ? -12.106 6.101 12.223 1.00 82.94 88 GLY A O 1
ATOM 702 N N . ASN A 1 89 ? -10.735 7.826 11.762 1.00 89.38 89 ASN A N 1
ATOM 703 C CA . ASN A 1 89 ? -10.940 7.806 10.318 1.00 89.38 89 ASN A CA 1
ATOM 704 C C . ASN A 1 89 ? -10.058 6.761 9.630 1.00 89.38 89 ASN A C 1
ATOM 706 O O . ASN A 1 89 ? -8.985 6.395 10.115 1.00 89.38 89 ASN A O 1
ATOM 710 N N . ASP A 1 90 ? -10.492 6.332 8.446 1.00 94.88 90 ASP A N 1
ATOM 711 C CA . ASP A 1 90 ? -9.677 5.480 7.589 1.00 94.88 90 ASP A CA 1
ATOM 712 C C . ASP A 1 90 ? -8.336 6.150 7.288 1.00 94.88 90 ASP A C 1
ATOM 714 O O . ASP A 1 90 ? -8.264 7.326 6.930 1.00 94.88 90 ASP A O 1
ATOM 718 N N . THR A 1 91 ? -7.269 5.369 7.399 1.00 95.44 91 THR A N 1
ATOM 719 C CA . THR A 1 91 ? -5.928 5.802 7.033 1.00 95.44 91 THR A CA 1
ATOM 720 C C . THR A 1 91 ? -5.664 5.445 5.580 1.00 95.44 91 THR A C 1
ATOM 722 O O . THR A 1 91 ? -5.775 4.280 5.190 1.00 95.44 91 THR A O 1
ATOM 725 N N . ILE A 1 92 ? -5.275 6.442 4.790 1.00 97.44 92 ILE A N 1
ATOM 726 C CA . ILE A 1 92 ? -4.861 6.292 3.397 1.00 97.44 92 ILE A CA 1
ATOM 727 C C . ILE A 1 92 ? -3.367 6.573 3.314 1.00 97.44 92 ILE A C 1
ATOM 729 O O . ILE A 1 92 ? -2.912 7.674 3.620 1.00 97.44 92 ILE A O 1
ATOM 733 N N . VAL A 1 93 ? -2.615 5.580 2.854 1.00 97.38 93 VAL A N 1
ATOM 734 C CA . VAL A 1 93 ? -1.184 5.680 2.587 1.00 97.38 93 VAL A CA 1
ATOM 735 C C . VAL A 1 93 ? -0.950 5.597 1.088 1.00 97.38 93 VAL A C 1
ATOM 737 O O . VAL A 1 93 ? -1.377 4.642 0.440 1.00 97.38 93 VAL A O 1
ATOM 740 N N . ILE A 1 94 ? -0.242 6.578 0.535 1.00 97.25 94 ILE A N 1
ATOM 741 C CA . ILE A 1 94 ? 0.214 6.567 -0.854 1.00 97.25 94 ILE A CA 1
ATOM 742 C C . ILE A 1 94 ? 1.734 6.482 -0.847 1.00 97.25 94 ILE A C 1
ATOM 744 O O . ILE A 1 94 ? 2.415 7.435 -0.478 1.00 97.25 94 ILE A O 1
ATOM 748 N N . TYR A 1 95 ? 2.261 5.343 -1.277 1.00 94.81 95 TYR A N 1
ATOM 749 C CA . TYR A 1 95 ? 3.677 5.178 -1.562 1.00 94.81 95 TYR A CA 1
ATOM 750 C C . TYR A 1 95 ? 3.920 5.437 -3.045 1.00 94.81 95 TYR A C 1
ATOM 752 O O . TYR A 1 95 ? 3.260 4.849 -3.902 1.00 94.81 95 TYR A O 1
ATOM 760 N N . ARG A 1 96 ? 4.870 6.312 -3.354 1.00 93.06 96 ARG A N 1
ATOM 761 C CA . ARG A 1 96 ? 5.294 6.608 -4.721 1.00 93.06 96 ARG A CA 1
ATOM 762 C C . ARG A 1 96 ? 6.790 6.391 -4.816 1.00 93.06 96 ARG A C 1
ATOM 764 O O . ARG A 1 96 ? 7.526 6.884 -3.969 1.00 93.06 96 ARG A O 1
ATOM 771 N N . SER A 1 97 ? 7.237 5.692 -5.848 1.00 89.31 97 SER A N 1
ATOM 772 C CA . SER A 1 97 ? 8.654 5.576 -6.183 1.00 89.31 97 SER A CA 1
ATOM 773 C C . SER A 1 97 ? 8.830 5.790 -7.671 1.00 89.31 97 SER A C 1
ATOM 775 O O . SER A 1 97 ? 8.038 5.294 -8.464 1.00 89.31 97 SER A O 1
ATOM 777 N N . GLU A 1 98 ? 9.857 6.534 -8.043 1.00 86.69 98 GLU A N 1
ATOM 778 C CA . GLU A 1 98 ? 10.236 6.770 -9.423 1.00 86.69 98 GLU A CA 1
ATOM 779 C C . GLU A 1 98 ? 11.700 6.434 -9.629 1.00 86.69 98 GLU A C 1
ATOM 781 O O . GLU A 1 98 ? 12.558 6.793 -8.818 1.00 86.69 98 GLU A O 1
ATOM 786 N N . SER A 1 99 ? 11.956 5.741 -10.728 1.00 76.38 99 SER A N 1
ATOM 787 C CA . SER A 1 99 ? 13.292 5.462 -11.221 1.00 76.38 99 SER A CA 1
ATOM 788 C C . SER A 1 99 ? 13.937 6.757 -11.725 1.00 76.38 99 SER A C 1
ATOM 790 O O . SER A 1 99 ? 13.224 7.671 -12.155 1.00 76.38 99 SER A O 1
ATOM 792 N N . PRO A 1 100 ? 15.276 6.856 -11.698 1.00 67.62 100 PRO A N 1
ATOM 793 C CA . PRO A 1 100 ? 15.968 7.976 -12.316 1.00 67.62 100 PRO A CA 1
ATOM 794 C C . PRO A 1 100 ? 15.555 8.073 -13.788 1.00 67.62 100 PRO A C 1
ATOM 796 O O . PRO A 1 100 ? 15.700 7.122 -14.555 1.00 67.62 100 PRO A O 1
ATOM 799 N N . HIS A 1 101 ? 15.006 9.222 -14.180 1.00 62.06 101 HIS A N 1
ATOM 800 C CA . HIS A 1 101 ? 14.803 9.527 -15.591 1.00 62.06 101 HIS A CA 1
ATOM 801 C C . HIS A 1 101 ? 16.184 9.669 -16.240 1.00 62.06 101 HIS A C 1
ATOM 803 O O . HIS A 1 101 ? 17.116 10.139 -15.580 1.00 62.06 101 HIS A O 1
ATOM 809 N N . THR A 1 102 ? 16.334 9.290 -17.512 1.00 51.78 102 THR A N 1
ATOM 810 C CA . THR A 1 102 ? 17.578 9.496 -18.272 1.00 51.78 102 THR A CA 1
ATOM 811 C C . THR A 1 102 ? 18.040 10.952 -18.115 1.00 51.78 102 THR A C 1
ATOM 813 O O . THR A 1 102 ? 17.436 11.851 -18.697 1.00 51.78 102 THR A O 1
ATOM 816 N N . GLY A 1 103 ? 19.061 11.189 -17.281 1.00 48.81 103 GLY A N 1
ATOM 817 C CA . GLY A 1 103 ? 19.628 12.516 -17.010 1.00 48.81 103 GLY A CA 1
ATOM 818 C C . GLY A 1 103 ? 19.511 13.066 -15.577 1.00 48.81 103 GLY A C 1
ATOM 819 O O . GLY A 1 103 ? 20.132 14.088 -15.306 1.00 48.81 103 GLY A O 1
ATOM 820 N N . THR A 1 104 ? 18.789 12.431 -14.643 1.00 51.19 104 THR A N 1
ATOM 821 C CA . THR A 1 104 ? 18.760 12.854 -13.221 1.00 51.19 104 THR A CA 1
ATOM 822 C C . THR A 1 104 ? 19.340 11.780 -12.304 1.00 51.19 104 THR A C 1
ATOM 824 O O . THR A 1 104 ? 18.869 10.646 -12.310 1.00 51.19 104 THR A O 1
ATOM 827 N N . SER A 1 105 ? 20.338 12.146 -11.498 1.00 52.91 105 SER A N 1
ATOM 828 C CA . SER A 1 105 ? 21.254 11.258 -10.760 1.00 52.91 105 SER A CA 1
ATOM 829 C C . SER A 1 105 ? 20.665 10.469 -9.576 1.00 52.91 105 SER A C 1
ATOM 831 O O . SER A 1 105 ? 21.417 10.035 -8.708 1.00 52.91 105 SER A O 1
ATOM 833 N N . GLY A 1 106 ? 19.351 10.267 -9.492 1.00 62.59 106 GLY A N 1
ATOM 834 C CA . GLY A 1 106 ? 18.773 9.485 -8.402 1.00 62.59 106 GLY A CA 1
ATOM 835 C C . GLY A 1 106 ? 17.289 9.213 -8.574 1.00 62.59 106 GLY A C 1
ATOM 836 O O . GLY A 1 106 ? 16.529 10.086 -8.994 1.00 62.59 106 GLY A O 1
ATOM 837 N N . GLY A 1 107 ? 16.877 7.992 -8.235 1.00 75.25 107 GLY A N 1
ATOM 838 C CA . GLY A 1 107 ? 15.470 7.686 -8.022 1.00 75.25 107 GLY A CA 1
ATOM 839 C C . GLY A 1 107 ? 14.920 8.501 -6.856 1.00 75.25 107 GLY A C 1
ATOM 840 O O . GLY A 1 107 ? 15.657 9.007 -6.006 1.00 75.25 107 GLY A O 1
ATOM 841 N N . ARG A 1 108 ? 13.602 8.654 -6.827 1.00 87.06 108 ARG A N 1
ATOM 842 C CA . ARG A 1 108 ? 12.908 9.337 -5.736 1.00 87.06 108 ARG A CA 1
ATOM 843 C C . ARG A 1 108 ? 11.823 8.455 -5.176 1.00 87.06 108 ARG A C 1
ATOM 845 O O . ARG A 1 108 ? 11.192 7.689 -5.902 1.00 87.06 108 ARG A O 1
ATOM 852 N N . TRP A 1 109 ? 11.540 8.618 -3.897 1.00 90.31 109 TRP A N 1
ATOM 853 C CA . TRP A 1 109 ? 10.329 8.069 -3.320 1.00 90.31 109 TRP A CA 1
ATOM 854 C C . TRP A 1 109 ? 9.698 9.052 -2.346 1.00 90.31 109 TRP A C 1
ATOM 856 O O . TRP A 1 109 ? 10.362 9.899 -1.745 1.00 90.31 109 TRP A O 1
ATOM 866 N N . SER A 1 110 ? 8.386 8.947 -2.206 1.00 92.44 110 SER A N 1
ATOM 867 C CA . SER A 1 110 ? 7.623 9.728 -1.251 1.00 92.44 110 SER A CA 1
ATOM 868 C C . SER A 1 110 ? 6.528 8.893 -0.613 1.00 92.44 110 SER A C 1
ATOM 870 O O . SER A 1 110 ? 6.076 7.874 -1.147 1.00 92.44 110 SER A O 1
ATOM 872 N N . LEU A 1 111 ? 6.128 9.339 0.570 1.00 94.69 111 LEU A N 1
ATOM 873 C CA . LEU A 1 111 ? 5.028 8.780 1.328 1.00 94.69 111 LEU A CA 1
ATOM 874 C C . LEU A 1 111 ? 4.038 9.899 1.602 1.00 94.69 111 LEU A C 1
ATOM 876 O O . LEU A 1 111 ? 4.414 10.905 2.203 1.00 94.69 111 LEU A O 1
ATOM 880 N N . ALA A 1 112 ? 2.793 9.709 1.181 1.00 95.75 112 ALA A N 1
ATOM 881 C CA . ALA A 1 112 ? 1.682 10.540 1.606 1.00 95.75 112 ALA A CA 1
ATOM 882 C C . ALA A 1 112 ? 0.780 9.770 2.573 1.00 95.75 112 ALA A C 1
ATOM 884 O O . ALA A 1 112 ? 0.534 8.579 2.381 1.00 95.75 112 ALA A O 1
ATOM 885 N N . VAL A 1 113 ? 0.281 10.456 3.595 1.00 95.56 113 VAL A N 1
ATOM 886 C CA . VAL A 1 113 ? -0.604 9.916 4.627 1.00 95.56 113 VAL A CA 1
ATOM 887 C C . VAL A 1 113 ? -1.769 10.883 4.783 1.00 95.56 113 VAL A C 1
ATOM 889 O O . VAL A 1 113 ? -1.557 12.057 5.072 1.00 95.56 113 VAL A O 1
ATOM 892 N N . ASN A 1 114 ? -2.991 10.412 4.531 1.00 94.19 114 ASN A N 1
ATOM 893 C CA . ASN A 1 114 ? -4.223 11.212 4.595 1.00 94.19 114 ASN A CA 1
ATOM 894 C C . ASN A 1 114 ? -4.143 12.553 3.831 1.00 94.19 114 ASN A C 1
ATOM 896 O O . ASN A 1 114 ? -4.686 13.563 4.262 1.00 94.19 114 ASN A O 1
ATOM 900 N N . GLY A 1 115 ? -3.456 12.561 2.684 1.00 88.81 115 GLY A N 1
ATOM 901 C CA . GLY A 1 115 ? -3.306 13.741 1.823 1.00 88.81 115 GLY A CA 1
ATOM 902 C C . GLY A 1 115 ? -2.098 14.632 2.134 1.00 88.81 115 GLY A C 1
ATOM 903 O O . GLY A 1 115 ? -1.744 15.463 1.302 1.00 88.81 115 G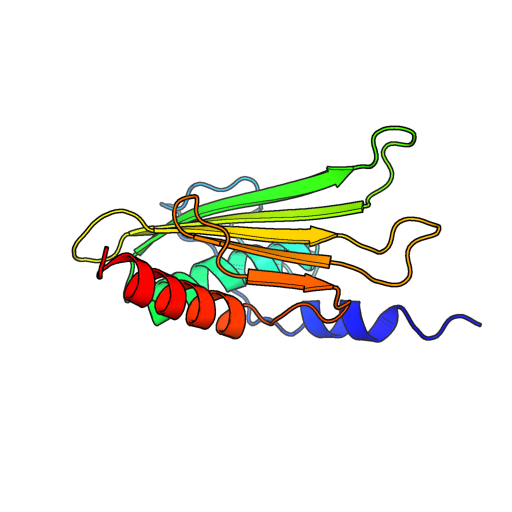LY A O 1
ATOM 904 N N . LEU A 1 116 ? -1.411 14.425 3.260 1.00 90.94 116 LEU A N 1
ATOM 905 C CA . LEU A 1 116 ? -0.173 15.130 3.602 1.00 90.94 116 LEU A CA 1
ATOM 906 C C . LEU A 1 116 ? 1.045 14.339 3.125 1.00 90.94 116 LEU A C 1
ATOM 908 O O . LEU A 1 116 ? 1.016 13.114 3.152 1.00 90.94 116 LEU A O 1
ATOM 912 N N . ILE A 1 117 ? 2.126 15.014 2.722 1.00 91.25 117 ILE A N 1
ATOM 913 C CA . ILE A 1 117 ? 3.381 14.374 2.285 1.00 91.25 117 ILE A CA 1
ATOM 914 C C . ILE A 1 117 ? 4.453 14.585 3.365 1.00 91.25 117 ILE A C 1
ATOM 916 O O . ILE A 1 117 ? 5.260 15.506 3.250 1.00 91.25 117 ILE A O 1
ATOM 920 N N . PRO A 1 118 ? 4.482 13.765 4.431 1.00 84.19 118 PRO A N 1
ATOM 921 C CA . PRO A 1 118 ? 5.476 13.897 5.496 1.00 84.19 118 PRO A CA 1
ATOM 922 C C . PRO A 1 118 ? 6.898 13.552 5.037 1.00 84.19 118 PRO A C 1
ATOM 924 O O . PRO A 1 118 ? 7.865 13.936 5.690 1.00 84.19 118 PRO A O 1
ATOM 927 N N . ILE A 1 119 ? 7.050 12.779 3.951 1.00 87.62 119 ILE A N 1
ATOM 928 C CA . ILE A 1 119 ? 8.350 12.258 3.521 1.00 87.62 119 ILE A CA 1
ATOM 929 C C . ILE A 1 119 ? 8.484 12.321 2.005 1.00 87.62 119 ILE A C 1
ATOM 931 O O . ILE A 1 119 ? 7.664 11.779 1.265 1.00 87.62 119 ILE A O 1
ATOM 935 N N . SER A 1 120 ? 9.584 12.924 1.562 1.00 88.19 120 SER A N 1
ATOM 936 C CA . SER A 1 120 ? 10.061 12.921 0.182 1.00 88.19 120 SER A CA 1
ATOM 937 C C . SER A 1 120 ? 11.583 12.796 0.208 1.00 88.19 120 SER A C 1
ATOM 939 O O . SER A 1 120 ? 12.255 13.578 0.885 1.00 88.19 120 SER A O 1
ATOM 941 N N . ARG A 1 121 ? 12.131 11.776 -0.455 1.00 85.38 121 ARG A N 1
ATOM 942 C CA . ARG A 1 121 ? 13.566 11.460 -0.451 1.00 85.38 121 ARG A CA 1
ATOM 943 C C . ARG A 1 121 ? 14.068 11.265 -1.879 1.00 85.38 121 ARG A C 1
ATOM 945 O O . ARG A 1 121 ? 13.394 10.639 -2.697 1.00 85.38 121 ARG A O 1
ATOM 952 N N . MET A 1 122 ? 15.261 11.788 -2.149 1.00 81.75 122 MET A N 1
ATOM 953 C CA . MET A 1 122 ? 16.036 11.484 -3.353 1.00 81.75 122 MET A CA 1
ATOM 954 C C . MET A 1 122 ? 17.048 10.395 -2.996 1.00 81.75 122 MET A C 1
ATOM 956 O O . MET A 1 122 ? 18.178 10.688 -2.622 1.00 81.75 122 MET A O 1
ATOM 960 N N . ASP A 1 123 ? 16.583 9.152 -3.000 1.00 70.88 123 ASP A N 1
ATOM 961 C CA . ASP A 1 123 ? 17.377 7.953 -2.744 1.00 70.88 123 ASP A CA 1
ATOM 962 C C . ASP A 1 123 ? 16.803 6.823 -3.609 1.00 70.88 123 ASP A C 1
ATOM 964 O O . ASP A 1 123 ? 15.580 6.704 -3.757 1.00 70.88 123 ASP A O 1
ATOM 968 N N . LEU A 1 124 ? 17.692 6.016 -4.188 1.00 64.62 124 LEU A N 1
ATOM 969 C CA . LEU A 1 124 ? 17.335 4.824 -4.953 1.00 64.62 124 LEU A CA 1
ATOM 970 C C . LEU A 1 124 ? 16.787 3.725 -4.037 1.00 64.62 124 LEU A C 1
ATOM 972 O O . LEU A 1 124 ? 15.915 2.965 -4.453 1.00 64.62 124 LEU A O 1
ATOM 976 N N . THR A 1 125 ? 17.240 3.676 -2.782 1.00 75.81 125 THR A N 1
ATOM 977 C CA . THR A 1 125 ? 16.885 2.599 -1.859 1.00 75.81 125 THR A CA 1
ATOM 978 C C . THR A 1 125 ? 15.437 2.738 -1.405 1.00 75.81 125 THR A C 1
ATOM 980 O O . THR A 1 125 ? 15.074 3.601 -0.596 1.00 75.81 125 THR A O 1
ATOM 983 N N . ARG A 1 126 ? 14.575 1.859 -1.921 1.00 75.88 126 ARG A N 1
ATOM 984 C CA . ARG A 1 126 ? 13.168 1.806 -1.521 1.00 75.88 126 ARG A CA 1
ATOM 985 C C . ARG A 1 126 ? 13.052 1.278 -0.086 1.00 75.88 126 ARG A C 1
ATOM 987 O O . ARG A 1 126 ? 13.618 0.231 0.225 1.00 75.88 126 ARG A O 1
ATOM 994 N N . PRO A 1 127 ? 12.296 1.947 0.804 1.00 84.94 127 PRO A N 1
ATOM 995 C CA . PRO A 1 127 ? 12.104 1.448 2.157 1.00 84.94 127 PRO A CA 1
ATOM 996 C C . PRO A 1 127 ? 11.265 0.160 2.139 1.00 84.94 127 PRO A C 1
ATOM 998 O O . PRO A 1 127 ? 10.293 0.073 1.382 1.00 84.94 127 PRO A O 1
ATOM 1001 N N . PRO A 1 128 ? 11.557 -0.821 3.010 1.00 88.94 128 PRO A N 1
ATOM 1002 C CA . PRO A 1 128 ? 10.733 -2.015 3.110 1.00 88.94 128 PRO A CA 1
ATOM 1003 C C . PRO A 1 128 ? 9.324 -1.662 3.627 1.00 88.94 128 PRO A C 1
ATOM 1005 O O . PRO A 1 128 ? 9.168 -0.684 4.371 1.00 88.94 128 PRO A O 1
ATOM 1008 N N . PRO A 1 129 ? 8.291 -2.476 3.332 1.00 91.94 129 PRO A N 1
ATOM 1009 C CA . PRO A 1 129 ? 6.910 -2.209 3.743 1.00 91.94 129 PRO A CA 1
ATOM 1010 C C . PRO A 1 129 ? 6.717 -1.917 5.236 1.00 91.94 129 PRO A C 1
ATOM 1012 O O . PRO A 1 129 ? 5.946 -1.032 5.602 1.00 91.94 129 PRO A O 1
ATOM 1015 N N . ARG A 1 130 ? 7.470 -2.598 6.108 1.00 92.56 130 ARG A N 1
ATOM 1016 C CA . ARG A 1 130 ? 7.455 -2.340 7.555 1.00 92.56 130 ARG A CA 1
ATOM 1017 C C . ARG A 1 130 ? 7.917 -0.923 7.900 1.00 92.56 130 ARG A C 1
ATOM 1019 O O . ARG A 1 130 ? 7.328 -0.276 8.762 1.00 92.56 130 ARG A O 1
ATOM 1026 N N . THR A 1 131 ? 8.951 -0.427 7.220 1.00 91.88 131 THR A N 1
ATOM 1027 C CA . THR A 1 131 ? 9.431 0.950 7.390 1.00 91.88 131 THR A CA 1
ATOM 1028 C C . THR A 1 131 ? 8.377 1.943 6.913 1.00 91.88 131 THR A C 1
ATOM 1030 O O . THR A 1 131 ? 8.100 2.900 7.627 1.00 91.88 131 THR A O 1
ATOM 1033 N N . ILE A 1 132 ? 7.732 1.687 5.771 1.00 92.69 132 ILE A N 1
ATOM 1034 C CA . ILE A 1 132 ? 6.629 2.516 5.257 1.00 92.69 132 ILE A CA 1
ATOM 1035 C C . ILE A 1 132 ? 5.489 2.612 6.282 1.00 92.69 132 ILE A C 1
ATOM 1037 O O . ILE A 1 132 ? 5.046 3.712 6.608 1.00 92.69 132 ILE A O 1
ATOM 1041 N N . ALA A 1 133 ? 5.052 1.480 6.837 1.00 94.19 133 ALA A N 1
ATOM 1042 C CA . ALA A 1 133 ? 3.986 1.433 7.835 1.00 94.19 133 ALA A CA 1
ATOM 1043 C C . ALA A 1 133 ? 4.352 2.180 9.131 1.00 94.19 133 ALA A C 1
ATOM 1045 O O . ALA A 1 133 ? 3.544 2.951 9.654 1.00 94.19 133 ALA A O 1
ATOM 1046 N N . ARG A 1 134 ? 5.592 2.024 9.617 1.00 94.62 134 ARG A N 1
ATOM 1047 C CA . ARG A 1 134 ? 6.091 2.759 10.790 1.00 94.62 134 ARG A CA 1
ATOM 1048 C C . ARG A 1 134 ? 6.071 4.271 10.563 1.00 94.62 134 ARG A C 1
ATOM 1050 O O . ARG A 1 134 ? 5.589 5.002 11.424 1.00 94.62 134 ARG A O 1
ATOM 1057 N N . LEU A 1 135 ? 6.560 4.722 9.408 1.00 93.75 135 LEU A N 1
ATOM 1058 C CA . LEU A 1 135 ? 6.581 6.138 9.037 1.00 93.75 135 LEU A CA 1
ATOM 1059 C C . LEU A 1 135 ? 5.163 6.705 8.900 1.00 93.75 135 LEU A C 1
ATOM 1061 O O . LEU A 1 135 ? 4.908 7.827 9.327 1.00 93.75 135 LEU A O 1
ATOM 1065 N N . ALA A 1 136 ? 4.221 5.920 8.365 1.00 93.38 136 ALA A N 1
ATOM 1066 C CA . ALA A 1 136 ? 2.820 6.321 8.299 1.00 93.38 136 ALA A CA 1
ATOM 1067 C C . ALA A 1 136 ? 2.219 6.532 9.696 1.00 93.38 136 ALA A C 1
ATOM 1069 O O . ALA A 1 136 ? 1.584 7.553 9.949 1.00 93.38 136 ALA A O 1
ATOM 1070 N N . ARG A 1 137 ? 2.477 5.608 10.628 1.00 93.94 137 ARG A N 1
ATOM 1071 C CA . ARG A 1 137 ? 2.058 5.739 12.030 1.00 93.94 137 ARG A CA 1
ATOM 1072 C C . ARG A 1 137 ? 2.660 6.977 12.698 1.00 93.94 137 ARG A C 1
ATOM 1074 O O . ARG A 1 137 ? 1.966 7.665 13.435 1.00 93.94 137 ARG A O 1
ATOM 1081 N N . GLU A 1 138 ? 3.942 7.251 12.473 1.00 92.94 138 GLU A N 1
ATOM 1082 C CA . GLU A 1 138 ? 4.611 8.444 13.011 1.00 92.94 138 GLU A CA 1
ATOM 1083 C C . GLU A 1 138 ? 3.996 9.733 12.456 1.00 92.94 138 GLU A C 1
ATOM 1085 O O . GLU A 1 138 ? 3.690 10.637 13.227 1.00 92.94 138 GLU A O 1
ATOM 1090 N N . ALA A 1 139 ? 3.717 9.786 11.152 1.00 90.44 139 ALA A N 1
ATOM 1091 C CA . ALA A 1 139 ? 3.056 10.931 10.531 1.00 90.44 139 ALA A CA 1
ATOM 1092 C C . ALA A 1 139 ? 1.643 11.176 11.085 1.00 90.44 139 ALA A C 1
ATOM 1094 O O . ALA A 1 139 ? 1.270 12.323 11.319 1.00 90.44 139 ALA A O 1
ATOM 1095 N N . LEU A 1 140 ? 0.876 10.111 11.345 1.00 89.38 140 LEU A N 1
ATOM 1096 C CA . LEU A 1 140 ? -0.442 10.227 11.976 1.00 89.38 140 LEU A CA 1
ATOM 1097 C C . LEU A 1 140 ? -0.363 10.821 13.383 1.00 89.38 140 LEU A C 1
ATOM 1099 O O . LEU A 1 140 ? -1.245 11.583 13.750 1.00 89.38 140 LEU A O 1
ATOM 1103 N N . LYS A 1 141 ? 0.681 10.509 14.161 1.00 86.62 141 LYS A N 1
ATOM 1104 C CA . LYS A 1 141 ? 0.864 11.101 15.496 1.00 86.62 141 LYS A CA 1
ATOM 1105 C C . LYS A 1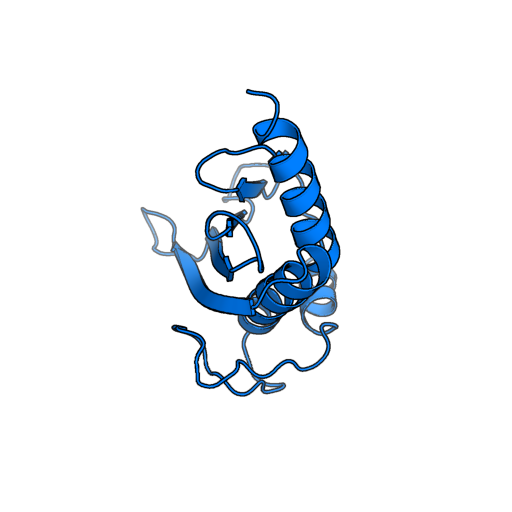 141 ? 1.099 12.606 15.423 1.00 86.62 141 LYS A C 1
ATOM 1107 O O . LYS A 1 141 ? 0.513 13.334 16.204 1.00 86.62 141 LYS A O 1
ATOM 1112 N N . VAL A 1 142 ? 1.912 13.058 14.469 1.00 79.00 142 VAL A N 1
ATOM 1113 C CA . VAL A 1 142 ? 2.219 14.488 14.294 1.00 79.00 142 VAL A CA 1
ATOM 1114 C C . VAL A 1 142 ? 0.997 15.274 13.803 1.00 79.00 142 VAL A C 1
ATOM 1116 O O . VAL A 1 142 ? 0.803 16.412 14.207 1.00 79.00 142 VAL A O 1
ATOM 1119 N N . GLY A 1 143 ? 0.157 14.672 12.956 1.00 63.31 143 GLY A N 1
ATOM 1120 C CA . GLY A 1 143 ? -1.067 15.304 12.444 1.00 63.31 143 GLY A CA 1
ATOM 1121 C C . GLY A 1 143 ? -2.274 15.274 13.391 1.00 63.31 143 GLY A C 1
ATOM 1122 O O . GLY A 1 143 ? -3.329 15.767 13.010 1.00 63.31 143 GLY A O 1
ATOM 1123 N N . LEU A 1 144 ? -2.157 14.668 14.579 1.00 56.84 144 LEU A N 1
ATOM 1124 C CA . LEU A 1 144 ? -3.188 14.699 15.629 1.00 56.84 144 LEU A CA 1
ATOM 1125 C C . LEU A 1 144 ? -3.036 15.903 16.579 1.00 56.84 144 LEU A C 1
ATOM 1127 O O . LEU A 1 144 ? -3.971 16.190 17.321 1.00 56.84 144 LEU A O 1
ATOM 1131 N N . ASP A 1 145 ? -1.895 16.602 16.537 1.00 44.44 145 ASP A N 1
ATOM 1132 C CA . ASP A 1 145 ? -1.577 17.761 17.391 1.00 44.44 145 ASP A CA 1
ATOM 1133 C C . ASP A 1 145 ? -1.899 19.125 16.730 1.00 44.44 145 ASP A C 1
ATOM 1135 O O . ASP A 1 145 ? -1.534 20.177 17.259 1.00 44.44 145 ASP A O 1
ATOM 1139 N N . THR A 1 146 ? -2.568 19.124 15.571 1.00 41.19 146 THR A N 1
ATOM 1140 C CA . THR A 1 146 ? -2.993 20.319 14.807 1.00 41.19 146 THR A CA 1
ATOM 1141 C C . THR A 1 146 ? -4.499 20.360 14.639 1.00 41.19 146 THR A C 1
ATOM 1143 O O . THR A 1 146 ? -5.078 21.456 14.797 1.00 41.19 146 THR A O 1
#